Protein AF-A0A167KW33-F1 (afdb_monomer_lite)

InterPro domains:
  IPR021877 Protein of unknown function DUF3487 [PF11990] (8-110)

pLDDT: mean 71.96, std 19.55, range [33.19, 95.44]

Radius of gyration: 21.8 Å; chains: 1; bounding box: 52×34×60 Å

Secondary structure (DSSP, 8-state):
-----------TTSS-S-EEETTEEHHHHHHHHHHHHHHHHHHHHHHHTT---HHHHHHHHHHHHHHHHHHHHHHHHHHTTT--TTHHHHHHHHHTT--TTSTTS-PPPB-TT---BS----

Organism: NCBI:txid1365257

Foldseek 3Di:
DPPPPDPPPDPPPLPPQDQDPLSDGPVLLVVLQVQLQVQLVVQLVVVVVVDVDPVVSVVSSVVSSVVSSVVSSVVVCVVCVPHGRCLVVLVVCVVVPHDPPPVNDPDQDDPPPDPDRPDDDD

Structure (mmCIF, N/CA/C/O backbone):
data_AF-A0A167KW33-F1
#
_entry.id   AF-A0A167KW33-F1
#
loop_
_atom_site.group_PDB
_atom_site.id
_atom_site.type_symbol
_atom_site.label_atom_id
_atom_site.label_alt_id
_atom_site.label_comp_id
_atom_site.label_asym_id
_atom_site.label_entity_id
_atom_site.label_seq_id
_atom_site.pdbx_PDB_ins_code
_atom_site.Cartn_x
_atom_site.Cartn_y
_atom_site.Cartn_z
_atom_site.occupancy
_atom_site.B_iso_or_equiv
_atom_site.auth_seq_id
_atom_site.auth_comp_id
_atom_site.auth_asym_id
_atom_site.auth_atom_id
_atom_site.pdbx_PDB_model_num
ATOM 1 N N . MET A 1 1 ? -36.467 -16.835 25.362 1.00 38.97 1 MET A N 1
ATOM 2 C CA . MET A 1 1 ? -35.465 -15.804 25.034 1.00 38.97 1 MET A CA 1
ATOM 3 C C . MET A 1 1 ? -34.468 -15.801 26.170 1.00 38.97 1 MET A C 1
ATOM 5 O O . MET A 1 1 ? -34.806 -15.359 27.255 1.00 38.97 1 MET A O 1
ATOM 9 N N . SER A 1 2 ? -33.336 -16.479 25.983 1.00 33.19 2 SER A N 1
ATOM 10 C CA . SER A 1 2 ? -32.235 -16.471 26.943 1.00 33.19 2 SER A CA 1
ATOM 11 C C . SER A 1 2 ? -31.361 -15.271 26.612 1.00 33.19 2 SER A C 1
ATOM 13 O O . SER A 1 2 ? -30.617 -15.301 25.630 1.00 33.19 2 SER A O 1
ATOM 15 N N . ASP A 1 3 ? -31.513 -14.211 27.393 1.00 40.66 3 ASP A N 1
ATOM 16 C CA . ASP A 1 3 ? -30.676 -13.025 27.301 1.00 40.66 3 ASP A CA 1
ATOM 17 C C . ASP A 1 3 ? -29.276 -13.395 27.808 1.00 40.66 3 ASP A C 1
ATOM 19 O O . ASP A 1 3 ? -29.003 -13.417 29.009 1.00 40.66 3 ASP A O 1
ATOM 23 N N . ASN A 1 4 ? -28.398 -13.769 26.876 1.00 41.66 4 ASN A N 1
ATOM 24 C CA . ASN A 1 4 ? -26.971 -13.907 27.131 1.00 41.66 4 ASN A CA 1
ATOM 25 C C . ASN A 1 4 ? -26.402 -12.504 27.359 1.00 41.66 4 ASN A C 1
ATOM 27 O O . ASN A 1 4 ? -25.887 -11.869 26.443 1.00 41.66 4 ASN A O 1
ATOM 31 N N . TYR A 1 5 ? -26.509 -12.017 28.592 1.00 44.56 5 TYR A N 1
ATOM 32 C CA . TYR A 1 5 ? -25.683 -10.922 29.081 1.00 44.56 5 TYR A CA 1
ATOM 33 C C . TYR A 1 5 ? -24.289 -11.485 29.325 1.00 44.56 5 TYR A C 1
ATOM 35 O O . TYR A 1 5 ? -23.918 -11.827 30.447 1.00 44.56 5 TYR A O 1
ATOM 43 N N . THR A 1 6 ? -23.544 -11.675 28.243 1.00 40.94 6 THR A N 1
ATOM 44 C CA . THR A 1 6 ? -22.106 -11.832 28.360 1.00 40.94 6 THR A CA 1
ATOM 45 C C . THR A 1 6 ? -21.575 -10.466 28.753 1.00 40.94 6 THR A C 1
ATOM 47 O O . THR A 1 6 ? -21.787 -9.482 28.052 1.00 40.94 6 THR A O 1
ATOM 50 N N . ASP A 1 7 ? -20.971 -10.416 29.933 1.00 41.00 7 ASP A N 1
ATOM 51 C CA . ASP A 1 7 ? -20.014 -9.402 30.331 1.00 41.00 7 ASP A CA 1
ATOM 52 C C . ASP A 1 7 ? -19.133 -9.037 29.123 1.00 41.00 7 ASP A C 1
ATOM 54 O O . ASP A 1 7 ? -18.171 -9.742 28.823 1.00 41.00 7 ASP A O 1
ATOM 58 N N . ASP A 1 8 ? -19.439 -7.927 28.439 1.00 45.88 8 ASP A N 1
ATOM 59 C CA . ASP A 1 8 ? -18.582 -7.292 27.419 1.00 45.88 8 ASP A CA 1
ATOM 60 C C . ASP A 1 8 ? -17.351 -6.645 28.091 1.00 45.88 8 ASP A C 1
ATOM 62 O O . ASP A 1 8 ? -16.886 -5.550 27.761 1.00 45.88 8 ASP A O 1
ATOM 66 N N . PHE A 1 9 ? -16.821 -7.321 29.107 1.00 46.81 9 PHE A N 1
ATOM 67 C CA . PHE A 1 9 ? -15.586 -6.981 29.759 1.00 46.81 9 PHE A CA 1
ATOM 68 C C . PHE A 1 9 ? -14.448 -7.505 28.894 1.00 46.81 9 PHE A C 1
ATOM 70 O O . PHE A 1 9 ? -14.204 -8.703 28.778 1.00 46.81 9 PHE A O 1
ATOM 77 N N . VAL A 1 10 ? -13.723 -6.528 28.356 1.00 47.56 10 VAL A N 1
ATOM 78 C CA . VAL A 1 10 ? -12.532 -6.635 27.515 1.00 47.56 10 VAL A CA 1
ATOM 79 C C . VAL A 1 10 ? -12.871 -6.918 26.048 1.00 47.56 10 VAL A C 1
ATOM 81 O O . VAL A 1 10 ? -13.204 -8.046 25.689 1.00 47.56 10 VAL A O 1
ATOM 84 N N . PRO A 1 11 ? -12.701 -5.932 25.143 1.00 46.56 11 PRO A N 1
ATOM 85 C CA . PRO A 1 11 ? -12.649 -6.221 23.723 1.00 46.56 11 PRO A CA 1
ATOM 86 C C . PRO A 1 11 ? -11.345 -6.981 23.456 1.00 46.56 11 PRO A C 1
ATOM 88 O O . PRO A 1 11 ? -10.323 -6.407 23.079 1.00 46.56 11 PRO A O 1
ATOM 91 N N . THR A 1 12 ? -11.376 -8.300 23.632 1.00 46.12 12 THR A N 1
ATOM 92 C CA . THR A 1 12 ? -10.253 -9.213 23.364 1.00 46.12 12 THR A CA 1
ATOM 93 C C . THR A 1 12 ? -9.909 -9.284 21.865 1.00 46.12 12 THR A C 1
ATOM 95 O O . THR A 1 12 ? -9.000 -10.003 21.470 1.00 46.12 12 THR A O 1
ATOM 98 N N . PHE A 1 13 ? -10.577 -8.492 21.016 1.00 48.41 13 PHE A N 1
ATOM 99 C CA . PHE A 1 13 ? -10.391 -8.469 19.563 1.00 48.41 13 PHE A CA 1
ATOM 100 C C . PHE A 1 13 ? -9.770 -7.180 19.000 1.00 48.41 13 PHE A C 1
ATOM 102 O O . PHE A 1 13 ? -9.530 -7.112 17.798 1.00 48.41 13 PHE A O 1
ATOM 109 N N . LEU A 1 14 ? -9.437 -6.176 19.826 1.00 48.72 14 LEU A N 1
ATOM 110 C CA . LEU A 1 14 ? -8.649 -5.014 19.363 1.00 48.72 14 LEU A CA 1
ATOM 111 C C . LEU A 1 14 ? -7.125 -5.234 19.432 1.00 48.72 14 LEU A C 1
ATOM 113 O O . LEU A 1 14 ? -6.361 -4.375 18.997 1.00 48.72 14 LEU A O 1
ATOM 117 N N . ASN A 1 15 ? -6.665 -6.378 19.954 1.00 47.03 15 ASN A N 1
ATOM 118 C CA . ASN A 1 15 ? -5.238 -6.653 20.166 1.00 47.03 15 ASN A CA 1
ATOM 119 C C . ASN A 1 15 ? -4.696 -7.864 19.383 1.00 47.03 15 ASN A C 1
ATOM 121 O O . ASN A 1 15 ? -3.607 -8.342 19.688 1.00 47.03 15 ASN A O 1
ATOM 125 N N . THR A 1 16 ? -5.434 -8.386 18.399 1.00 54.03 16 THR A N 1
ATOM 126 C CA . THR A 1 16 ? -5.086 -9.661 17.744 1.00 54.03 16 THR A CA 1
ATOM 127 C C . THR A 1 16 ? -4.638 -9.549 16.297 1.00 54.03 16 THR A C 1
ATOM 129 O O . THR A 1 16 ? -4.416 -10.587 15.692 1.00 54.03 16 THR A O 1
ATOM 132 N N . GLU A 1 17 ? -4.488 -8.359 15.711 1.00 55.62 17 GLU A N 1
ATOM 133 C CA . GLU A 1 17 ? -3.782 -8.275 14.427 1.00 55.62 17 GLU A CA 1
ATOM 134 C C . GLU A 1 17 ? -2.273 -8.311 14.709 1.00 55.62 17 GLU A C 1
ATOM 136 O O . GLU A 1 17 ? -1.734 -7.309 15.194 1.00 55.62 17 GLU A O 1
ATOM 141 N N . PRO A 1 18 ? -1.582 -9.450 14.479 1.00 59.03 18 PRO A N 1
ATOM 142 C CA . PRO A 1 18 ? -0.143 -9.505 14.657 1.00 59.03 18 PRO A CA 1
ATOM 143 C C . PRO A 1 18 ? 0.514 -8.513 13.696 1.00 59.03 18 PRO A C 1
ATOM 145 O O . PRO A 1 18 ? 0.155 -8.414 12.521 1.00 59.03 18 PRO A O 1
ATOM 148 N N . GLU A 1 19 ? 1.488 -7.763 14.204 1.00 63.84 19 GLU A N 1
ATOM 149 C CA . GLU A 1 19 ? 2.363 -6.972 13.347 1.00 63.84 19 GLU A CA 1
ATOM 150 C C . GLU A 1 19 ? 3.246 -7.940 12.562 1.00 63.84 19 GLU A C 1
ATOM 152 O O . GLU A 1 19 ? 3.898 -8.804 13.149 1.00 63.84 19 GLU A O 1
ATOM 157 N N . VAL A 1 20 ? 3.241 -7.816 11.235 1.00 68.19 20 VAL A N 1
ATOM 158 C CA . VAL A 1 20 ? 3.948 -8.768 10.370 1.00 68.19 20 VAL A CA 1
ATOM 159 C C . VAL A 1 20 ? 5.269 -8.163 9.905 1.00 68.19 20 VAL A C 1
ATOM 161 O O . VAL A 1 20 ? 6.342 -8.664 10.228 1.00 68.19 20 VAL A O 1
ATOM 164 N N . ILE A 1 21 ? 5.208 -7.055 9.158 1.00 71.56 21 ILE A N 1
ATOM 165 C CA . ILE A 1 21 ? 6.371 -6.405 8.533 1.00 71.56 21 ILE A CA 1
ATOM 166 C C . ILE A 1 21 ? 6.219 -4.885 8.655 1.00 71.56 21 ILE A C 1
ATOM 168 O O . ILE A 1 21 ? 5.137 -4.350 8.434 1.00 71.56 21 ILE A O 1
ATOM 172 N N . LEU A 1 22 ? 7.304 -4.171 8.986 1.00 68.44 22 LEU A N 1
ATOM 173 C CA . LEU A 1 22 ? 7.345 -2.698 9.082 1.00 68.44 22 LEU A CA 1
ATOM 174 C C . LEU A 1 22 ? 6.326 -2.077 10.070 1.00 68.44 22 LEU A C 1
ATOM 176 O O . LEU A 1 22 ? 5.983 -0.903 9.919 1.00 68.44 22 LEU A O 1
ATOM 180 N N . ASN A 1 23 ? 5.890 -2.819 11.095 1.00 72.81 23 ASN A N 1
ATOM 181 C CA . ASN A 1 23 ? 4.806 -2.457 12.030 1.00 72.81 23 ASN A CA 1
ATOM 182 C C . ASN A 1 23 ? 3.442 -2.259 11.337 1.00 72.81 23 ASN A C 1
ATOM 184 O O . ASN A 1 23 ? 2.600 -1.486 11.800 1.00 72.81 23 ASN A O 1
ATOM 188 N N . LEU A 1 24 ? 3.242 -2.919 10.194 1.00 76.50 24 LEU A N 1
ATOM 189 C CA . LEU A 1 24 ? 1.964 -2.993 9.493 1.00 76.50 24 LEU A CA 1
ATOM 190 C C . LEU A 1 24 ? 1.249 -4.286 9.881 1.00 76.50 24 LEU A C 1
ATOM 192 O O . LEU A 1 24 ? 1.886 -5.330 10.073 1.00 76.50 24 LEU A O 1
ATOM 196 N N . THR A 1 25 ? -0.077 -4.214 9.966 1.00 80.44 25 THR A N 1
ATOM 197 C CA . THR A 1 25 ? -0.908 -5.418 10.077 1.00 80.44 25 THR A CA 1
ATOM 198 C C . THR A 1 25 ? -1.026 -6.093 8.711 1.00 80.44 25 THR A C 1
ATOM 200 O O . THR A 1 25 ? -0.726 -5.483 7.681 1.00 80.44 25 THR A O 1
ATOM 203 N N . GLU A 1 26 ? -1.438 -7.360 8.670 1.00 81.31 26 GLU A N 1
ATOM 204 C CA . GLU A 1 26 ? -1.497 -8.153 7.431 1.00 81.31 26 GLU A CA 1
ATOM 205 C C . GLU A 1 26 ? -2.279 -7.452 6.305 1.00 81.31 26 GLU A C 1
ATOM 207 O O . GLU A 1 26 ? -1.807 -7.347 5.171 1.00 81.31 26 GLU A O 1
ATOM 212 N N . THR A 1 27 ? -3.438 -6.877 6.628 1.00 80.94 27 THR A N 1
ATOM 213 C CA . THR A 1 27 ? -4.278 -6.151 5.664 1.00 80.94 27 THR A CA 1
ATOM 214 C C . THR A 1 27 ? -3.609 -4.891 5.126 1.00 80.94 27 THR A C 1
ATOM 216 O O 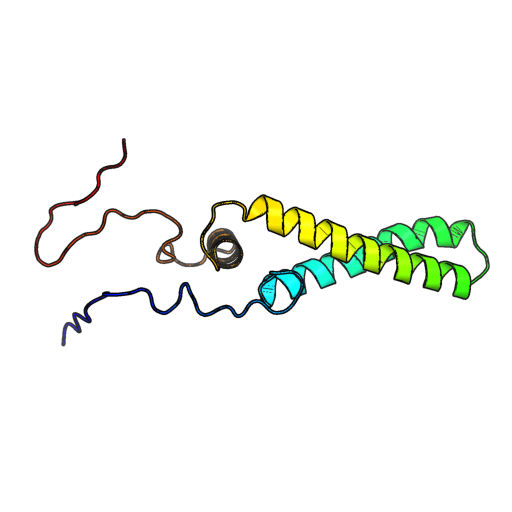. THR A 1 27 ? -3.767 -4.535 3.959 1.00 80.94 27 THR A O 1
ATOM 219 N N . GLU A 1 28 ? -2.854 -4.194 5.968 1.00 83.75 28 GLU A N 1
ATOM 220 C CA . GLU A 1 28 ? -2.174 -2.956 5.585 1.00 83.75 28 GLU A CA 1
ATOM 221 C C . GLU A 1 28 ? -0.936 -3.232 4.763 1.00 83.75 28 GLU A C 1
ATOM 223 O O . GLU A 1 28 ? -0.666 -2.509 3.808 1.00 83.75 28 GLU A O 1
ATOM 228 N N . LEU A 1 29 ? -0.219 -4.303 5.101 1.00 86.62 29 LEU A N 1
ATOM 229 C CA . LEU A 1 29 ? 0.856 -4.819 4.279 1.00 86.62 29 LEU A CA 1
ATOM 230 C C . LEU A 1 29 ? 0.323 -5.206 2.895 1.00 86.62 29 LEU A C 1
ATOM 232 O O . LEU A 1 29 ? 0.923 -4.824 1.896 1.00 86.62 29 LEU A O 1
ATOM 236 N N . GLY A 1 30 ? -0.830 -5.880 2.823 1.00 88.00 30 GLY A N 1
ATOM 237 C CA . GLY A 1 30 ? -1.489 -6.215 1.559 1.00 88.00 30 GLY A CA 1
ATOM 238 C C . GLY A 1 30 ? -1.827 -4.983 0.712 1.00 88.00 30 GLY A C 1
ATOM 239 O O . GLY A 1 30 ? -1.551 -4.956 -0.487 1.00 88.00 30 GLY A O 1
ATOM 240 N N . ILE A 1 31 ? -2.354 -3.924 1.331 1.00 88.44 31 ILE A N 1
ATOM 241 C CA . ILE A 1 31 ? -2.673 -2.670 0.628 1.00 88.44 31 ILE A CA 1
ATOM 242 C C . ILE A 1 31 ? -1.405 -1.907 0.237 1.00 88.44 31 ILE A C 1
ATOM 244 O O . ILE A 1 31 ? -1.344 -1.356 -0.861 1.00 88.44 31 ILE A O 1
ATOM 248 N N . ALA A 1 32 ? -0.381 -1.895 1.090 1.00 91.25 32 ALA A N 1
ATOM 249 C CA . ALA A 1 32 ? 0.909 -1.293 0.778 1.00 91.25 32 ALA A CA 1
ATOM 250 C C . ALA A 1 32 ? 1.595 -2.014 -0.393 1.00 91.25 32 ALA A C 1
ATOM 252 O O . ALA A 1 32 ? 2.107 -1.344 -1.285 1.00 91.25 32 ALA A O 1
ATOM 253 N N . LEU A 1 33 ? 1.543 -3.351 -0.427 1.00 92.75 33 LEU A N 1
ATOM 254 C CA . LEU A 1 33 ? 2.026 -4.181 -1.535 1.00 92.75 33 LEU A CA 1
ATOM 255 C C . LEU A 1 33 ? 1.245 -3.910 -2.824 1.00 92.75 33 LEU A C 1
ATOM 257 O O . LEU A 1 33 ? 1.843 -3.692 -3.874 1.00 92.75 33 LEU A O 1
ATOM 261 N N . GLY A 1 34 ? -0.087 -3.875 -2.761 1.00 92.75 34 GLY A N 1
ATOM 262 C CA . GLY A 1 34 ? -0.909 -3.539 -3.927 1.00 92.75 34 GLY A CA 1
ATOM 263 C C . GLY A 1 34 ? -0.601 -2.137 -4.463 1.00 92.75 34 GLY A C 1
ATOM 264 O O . GLY A 1 34 ? -0.410 -1.948 -5.666 1.00 92.75 34 GLY A O 1
ATOM 265 N N . GLY A 1 35 ? -0.476 -1.159 -3.563 1.00 92.81 35 GLY A N 1
ATOM 266 C CA . GLY A 1 35 ? -0.106 0.213 -3.897 1.00 92.81 35 GLY A CA 1
ATOM 267 C C . GLY A 1 35 ? 1.295 0.323 -4.495 1.00 92.81 35 GLY A C 1
ATOM 268 O O . GLY A 1 35 ? 1.486 1.059 -5.462 1.00 92.81 35 GLY A O 1
ATOM 269 N N . SER A 1 36 ? 2.272 -0.422 -3.976 1.00 93.88 36 SER A N 1
ATOM 270 C CA . SER A 1 36 ? 3.646 -0.392 -4.477 1.00 93.88 36 SER A CA 1
ATOM 271 C C . SER A 1 36 ? 3.798 -1.064 -5.840 1.00 93.88 36 SER A C 1
ATOM 273 O O . SER A 1 36 ? 4.575 -0.571 -6.657 1.00 93.88 36 SER A O 1
ATOM 275 N N . VAL A 1 37 ? 3.040 -2.134 -6.126 1.00 94.88 37 VAL A N 1
ATOM 276 C CA . VAL A 1 37 ? 2.963 -2.721 -7.478 1.00 94.88 37 VAL A CA 1
ATOM 277 C C . VAL A 1 37 ? 2.434 -1.682 -8.461 1.00 94.88 37 VAL A C 1
ATOM 279 O O . VAL A 1 37 ? 3.075 -1.419 -9.478 1.00 94.88 37 VAL A O 1
ATOM 282 N N . LEU A 1 38 ? 1.301 -1.048 -8.144 1.00 95.31 38 LEU A N 1
ATOM 283 C CA . LEU A 1 38 ? 0.713 -0.015 -9.001 1.00 95.31 38 LEU A CA 1
ATOM 284 C C . LEU A 1 38 ? 1.669 1.163 -9.205 1.00 95.31 38 LEU A C 1
ATOM 286 O O . LEU A 1 38 ? 1.846 1.623 -10.329 1.00 95.31 38 LEU A O 1
ATOM 290 N N . PHE A 1 39 ? 2.323 1.616 -8.138 1.00 95.06 39 PHE A N 1
ATOM 291 C CA . PHE A 1 39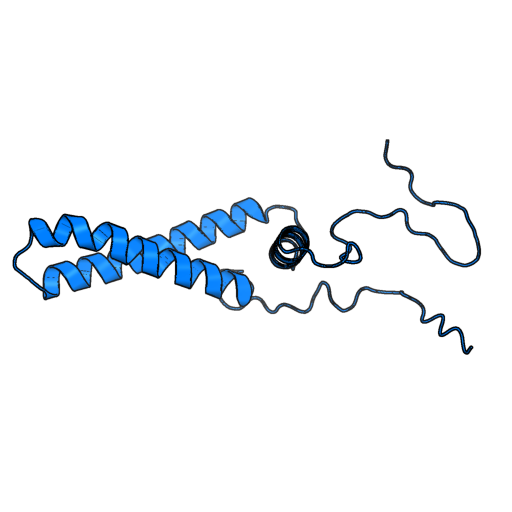 ? 3.321 2.679 -8.196 1.00 95.06 39 PHE A CA 1
ATOM 292 C C . PHE A 1 39 ? 4.499 2.311 -9.106 1.00 95.06 39 PHE A C 1
ATOM 294 O O . PHE A 1 39 ? 4.895 3.113 -9.952 1.00 95.06 39 PHE A O 1
ATOM 301 N N . GLY A 1 40 ? 5.010 1.083 -8.991 1.00 93.50 40 GLY A N 1
ATOM 302 C CA . GLY A 1 40 ? 6.081 0.594 -9.853 1.00 93.50 40 GLY A CA 1
ATOM 303 C C . GLY A 1 40 ? 5.668 0.525 -11.322 1.00 93.50 40 GLY A C 1
ATOM 304 O O . GLY A 1 40 ? 6.412 0.976 -12.193 1.00 93.50 40 GLY A O 1
ATOM 305 N N . VAL A 1 41 ? 4.459 0.033 -11.613 1.00 93.88 41 VAL A N 1
ATOM 306 C CA . VAL A 1 41 ? 3.921 -0.004 -12.984 1.00 93.88 41 VAL A CA 1
ATOM 307 C C . VAL A 1 41 ? 3.793 1.411 -13.549 1.00 93.88 41 VAL A C 1
ATOM 309 O O . VAL A 1 41 ? 4.314 1.682 -14.632 1.00 93.88 41 VAL A O 1
ATOM 312 N N . LEU A 1 42 ? 3.175 2.327 -12.800 1.00 95.44 42 LEU A N 1
ATOM 313 C CA . LEU A 1 42 ? 2.964 3.716 -13.217 1.00 95.44 42 LEU A CA 1
ATOM 314 C C . LEU A 1 42 ? 4.272 4.455 -13.505 1.00 95.44 42 LEU A C 1
ATOM 316 O O . LEU A 1 42 ? 4.314 5.259 -14.431 1.00 95.44 42 LEU A O 1
ATOM 320 N N . ILE A 1 43 ? 5.334 4.171 -12.750 1.00 94.00 43 ILE A N 1
ATOM 321 C CA . ILE A 1 43 ? 6.665 4.726 -13.019 1.00 94.00 43 ILE A CA 1
ATOM 322 C C . ILE A 1 43 ? 7.323 4.027 -14.208 1.00 94.00 43 ILE A C 1
ATOM 324 O O . ILE A 1 43 ? 7.959 4.683 -15.021 1.00 94.00 43 ILE A O 1
ATOM 328 N N . SER A 1 44 ? 7.176 2.713 -14.360 1.00 91.25 44 SER A N 1
ATOM 329 C CA . SER A 1 44 ? 7.849 1.974 -15.437 1.00 91.25 44 SER A CA 1
ATOM 330 C C . SER A 1 44 ? 7.305 2.284 -16.841 1.00 91.25 44 SER A C 1
ATOM 332 O O . SER A 1 44 ? 8.078 2.302 -17.799 1.00 91.25 44 SER A O 1
ATOM 334 N N . ILE A 1 45 ? 6.008 2.593 -16.974 1.00 91.69 45 ILE A N 1
ATOM 335 C CA . ILE A 1 45 ? 5.366 2.914 -18.261 1.00 91.69 45 ILE A CA 1
ATOM 336 C C . ILE A 1 45 ? 6.035 4.101 -18.977 1.00 91.69 45 ILE A C 1
ATOM 338 O O . ILE A 1 45 ? 6.466 3.914 -20.114 1.00 91.69 45 ILE A O 1
ATOM 342 N N . PRO A 1 46 ? 6.182 5.299 -18.378 1.00 92.44 46 PRO A N 1
ATOM 343 C CA . PRO A 1 46 ? 6.834 6.418 -19.051 1.00 92.44 46 PRO A CA 1
ATOM 344 C C . PRO A 1 46 ? 8.281 6.085 -19.434 1.00 92.44 46 PRO A C 1
ATOM 346 O O . PRO A 1 46 ? 8.708 6.416 -20.535 1.00 92.44 46 PRO A O 1
ATOM 349 N N . PHE A 1 47 ? 9.017 5.360 -18.585 1.00 90.56 47 PHE A N 1
ATOM 350 C CA . PHE A 1 47 ? 10.395 4.954 -18.880 1.00 90.56 47 PHE A CA 1
ATOM 351 C C . PHE A 1 47 ? 10.503 3.945 -20.029 1.00 90.56 47 PHE A C 1
ATOM 353 O O . PHE A 1 47 ? 11.520 3.933 -20.724 1.00 90.56 47 PHE A O 1
ATOM 360 N N . SER A 1 48 ? 9.458 3.153 -20.285 1.00 89.69 48 SER A N 1
ATOM 361 C CA . SER A 1 48 ? 9.433 2.216 -21.414 1.00 89.69 48 SER A CA 1
ATOM 362 C C . SER A 1 48 ? 9.480 2.902 -22.784 1.00 89.69 48 SER A C 1
ATOM 364 O O . SER A 1 48 ? 9.971 2.310 -23.739 1.00 89.69 48 SER A O 1
ATOM 366 N N . PHE A 1 49 ? 9.053 4.166 -22.879 1.00 90.69 49 PHE A N 1
ATOM 367 C CA . PHE A 1 49 ? 9.146 4.941 -24.121 1.00 90.69 49 PHE A CA 1
ATOM 368 C C . PHE A 1 49 ? 10.564 5.451 -24.408 1.00 90.69 49 PHE A C 1
ATOM 370 O O . PHE A 1 49 ? 10.886 5.741 -25.557 1.00 90.69 49 PHE A O 1
ATOM 377 N N . PHE A 1 50 ? 11.413 5.566 -23.382 1.00 89.44 50 PHE A N 1
ATOM 378 C CA . PHE A 1 50 ? 12.772 6.108 -23.506 1.00 89.44 50 PHE A CA 1
ATOM 379 C C . PHE A 1 50 ? 13.851 5.024 -23.514 1.00 89.44 50 PHE A C 1
ATOM 381 O O . PHE A 1 50 ? 14.938 5.241 -24.048 1.00 89.44 50 PHE A O 1
ATOM 388 N N . LEU A 1 51 ? 13.577 3.867 -22.908 1.00 88.81 51 LEU A N 1
ATOM 389 C CA . LEU A 1 51 ? 14.547 2.790 -22.746 1.00 88.81 51 LEU A CA 1
ATOM 390 C C . LEU A 1 51 ? 14.190 1.598 -23.643 1.00 88.81 51 LEU A C 1
ATOM 392 O O . LEU A 1 51 ? 13.171 0.955 -23.416 1.00 88.81 51 LEU A O 1
ATOM 396 N N . PRO A 1 52 ? 15.057 1.211 -24.594 1.00 83.06 52 PRO A N 1
ATOM 397 C CA . PRO A 1 52 ? 14.810 0.060 -25.465 1.00 83.06 52 PRO A CA 1
ATOM 398 C C . PRO A 1 52 ? 15.096 -1.294 -24.785 1.00 83.06 52 PRO A C 1
ATOM 400 O O . PRO A 1 52 ? 14.986 -2.340 -25.418 1.00 83.06 52 PRO A O 1
ATOM 403 N N . SER A 1 53 ? 15.503 -1.299 -23.509 1.00 91.75 53 SER A N 1
ATOM 404 C CA . SER A 1 53 ? 15.918 -2.506 -22.788 1.00 91.75 53 SER A CA 1
ATOM 405 C C . SER A 1 53 ? 14.889 -2.930 -21.749 1.00 91.75 53 SER A C 1
ATOM 407 O O . SER A 1 53 ? 14.654 -2.231 -20.761 1.00 91.75 53 SER A O 1
ATOM 409 N N . PHE A 1 54 ? 14.358 -4.142 -21.920 1.00 89.19 54 PHE A N 1
ATOM 410 C CA . PHE A 1 54 ? 13.467 -4.775 -20.949 1.00 89.19 54 PHE A CA 1
ATOM 411 C C . PHE A 1 54 ? 14.114 -4.902 -19.562 1.00 89.19 54 PHE A C 1
ATOM 413 O O . PHE A 1 54 ? 13.462 -4.632 -18.557 1.00 89.19 54 PHE A O 1
ATOM 420 N N . MET A 1 55 ? 15.408 -5.239 -19.488 1.00 93.19 55 MET A N 1
ATOM 421 C CA . MET A 1 55 ? 16.097 -5.368 -18.197 1.00 93.19 55 MET A CA 1
ATOM 422 C C . MET A 1 55 ? 16.230 -4.037 -17.462 1.00 93.19 55 MET A C 1
ATOM 424 O O . MET A 1 55 ? 16.120 -4.002 -16.238 1.00 93.19 55 MET A O 1
ATOM 428 N N . ALA A 1 56 ? 16.411 -2.936 -18.194 1.00 91.69 56 ALA A N 1
ATOM 429 C CA . ALA A 1 56 ? 16.435 -1.610 -17.588 1.00 91.69 56 ALA A CA 1
ATOM 430 C C . ALA A 1 56 ? 15.060 -1.242 -17.006 1.00 91.69 56 ALA A C 1
ATOM 432 O O . ALA A 1 56 ? 14.975 -0.766 -15.876 1.00 91.69 56 ALA A O 1
ATOM 433 N N . ILE A 1 57 ? 13.979 -1.532 -17.737 1.00 93.31 57 ILE A N 1
ATOM 434 C CA . ILE A 1 57 ? 12.602 -1.288 -17.280 1.00 93.31 57 ILE A CA 1
ATOM 435 C C . ILE A 1 57 ? 12.272 -2.156 -16.056 1.00 93.31 57 ILE A C 1
ATOM 437 O O . ILE A 1 57 ? 11.701 -1.654 -15.089 1.00 93.31 57 ILE A O 1
ATOM 441 N N . LEU A 1 58 ? 12.679 -3.430 -16.057 1.00 93.50 58 LEU A N 1
ATOM 442 C CA . LEU A 1 58 ? 12.478 -4.347 -14.931 1.00 93.50 58 LEU A CA 1
ATOM 443 C C . LEU A 1 58 ? 13.194 -3.857 -13.662 1.00 93.50 58 LEU A C 1
ATOM 445 O O . LEU A 1 58 ? 12.614 -3.889 -12.578 1.00 93.50 58 LEU A O 1
ATOM 449 N N . LEU A 1 59 ? 14.431 -3.367 -13.787 1.00 94.81 59 LEU A N 1
ATOM 450 C CA . LEU A 1 59 ? 15.173 -2.788 -12.663 1.00 94.81 59 LEU A CA 1
ATOM 451 C C . LEU A 1 59 ? 14.498 -1.526 -12.119 1.00 94.81 59 LEU A C 1
ATOM 453 O O . LEU A 1 59 ? 14.389 -1.371 -10.903 1.00 94.81 59 LEU A O 1
ATOM 457 N N . ILE A 1 60 ? 14.003 -0.651 -12.999 1.00 94.12 60 ILE A N 1
ATOM 458 C CA . ILE A 1 60 ? 13.253 0.548 -12.601 1.00 94.12 60 ILE A CA 1
ATOM 459 C C . ILE A 1 60 ? 11.972 0.155 -11.869 1.00 94.12 60 ILE A C 1
ATOM 461 O O . ILE A 1 60 ? 11.665 0.736 -10.827 1.00 94.12 60 ILE A O 1
ATOM 465 N N . TYR A 1 61 ? 11.251 -0.851 -12.364 1.00 94.75 61 TYR A N 1
ATOM 466 C CA . TYR A 1 61 ? 10.073 -1.395 -11.695 1.00 94.75 61 TYR A CA 1
ATOM 467 C C . TYR A 1 61 ? 10.416 -1.937 -10.299 1.00 94.75 61 TYR A C 1
ATOM 469 O O . TYR A 1 61 ? 9.776 -1.551 -9.327 1.00 94.75 61 TYR A O 1
ATOM 477 N N . LEU A 1 62 ? 11.457 -2.767 -10.162 1.00 95.25 62 LEU A N 1
ATOM 478 C CA . LEU A 1 62 ? 11.869 -3.308 -8.859 1.00 95.25 62 LEU A CA 1
ATOM 479 C C . LEU A 1 62 ? 12.285 -2.201 -7.876 1.00 95.25 62 LEU A C 1
ATOM 481 O O . LEU A 1 62 ? 11.885 -2.223 -6.710 1.00 95.25 62 LEU A O 1
ATOM 485 N N . ALA A 1 63 ? 13.062 -1.222 -8.345 1.00 95.06 63 ALA A N 1
ATOM 486 C CA . ALA A 1 63 ? 13.514 -0.102 -7.526 1.00 95.06 63 ALA A CA 1
ATOM 487 C C . ALA A 1 63 ? 12.337 0.773 -7.064 1.00 95.06 63 ALA A C 1
ATOM 489 O O . ALA A 1 63 ? 12.227 1.105 -5.882 1.00 95.06 63 ALA A O 1
ATOM 490 N N . SER A 1 64 ? 11.426 1.106 -7.979 1.00 94.88 64 SER A N 1
ATOM 491 C CA . SER A 1 64 ? 10.230 1.895 -7.670 1.00 94.88 64 SER A CA 1
ATOM 492 C C . SER A 1 64 ? 9.235 1.130 -6.800 1.00 94.88 64 SER A C 1
ATOM 494 O O . SER A 1 64 ? 8.652 1.729 -5.903 1.00 94.88 64 SER A O 1
ATOM 496 N N . PHE A 1 65 ? 9.095 -0.185 -6.974 1.00 94.12 65 PHE A N 1
ATOM 497 C CA . PHE A 1 65 ? 8.301 -1.044 -6.096 1.00 94.12 65 PHE A CA 1
ATOM 498 C C . PHE A 1 65 ? 8.820 -1.010 -4.651 1.00 94.12 65 PHE A C 1
ATOM 500 O O . PHE A 1 65 ? 8.047 -0.764 -3.723 1.00 94.12 65 PHE A O 1
ATOM 507 N N . GLY A 1 66 ? 10.129 -1.1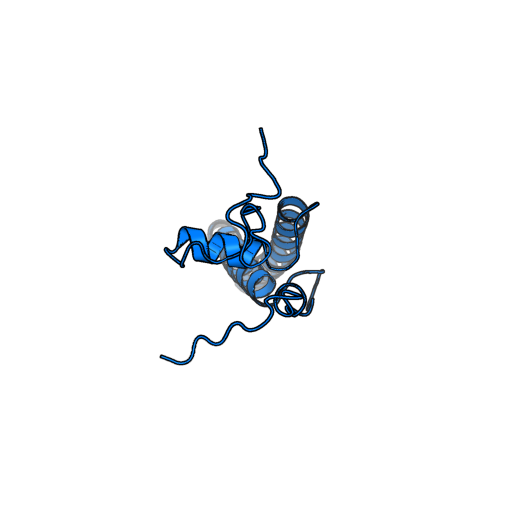98 -4.450 1.00 92.50 66 GLY A N 1
ATOM 508 C CA . GLY A 1 66 ? 10.739 -1.132 -3.118 1.00 92.50 66 GLY A CA 1
ATOM 509 C C . GLY A 1 66 ? 10.573 0.245 -2.467 1.00 92.50 66 GLY A C 1
ATOM 510 O O . GLY A 1 66 ? 10.205 0.350 -1.295 1.00 92.50 66 GLY A O 1
ATOM 511 N N . LEU A 1 67 ? 10.763 1.309 -3.251 1.00 94.19 67 LEU A N 1
ATOM 512 C CA . LEU A 1 67 ? 10.552 2.684 -2.800 1.00 94.19 67 LEU A CA 1
ATOM 513 C C . LEU A 1 67 ? 9.075 2.949 -2.464 1.00 94.19 67 LEU A C 1
ATOM 515 O O . LEU A 1 67 ? 8.773 3.561 -1.440 1.00 94.19 67 LEU A O 1
ATOM 519 N N . GLY A 1 68 ? 8.153 2.427 -3.273 1.00 92.69 68 GLY A N 1
ATOM 520 C CA . GLY A 1 68 ? 6.715 2.481 -3.039 1.00 92.69 68 GLY A CA 1
ATOM 521 C C . GLY A 1 68 ? 6.331 1.821 -1.719 1.00 92.69 68 GLY A C 1
ATOM 522 O O . GLY A 1 68 ? 5.652 2.445 -0.908 1.00 92.69 68 GLY A O 1
ATOM 523 N N . LEU A 1 69 ? 6.824 0.607 -1.449 1.00 92.75 69 LEU A N 1
ATOM 524 C CA . LEU A 1 69 ? 6.583 -0.087 -0.178 1.00 92.75 69 LEU A CA 1
ATOM 525 C C . LEU A 1 69 ? 7.025 0.744 1.026 1.00 92.75 69 LEU A C 1
ATOM 527 O O . LEU A 1 69 ? 6.280 0.887 1.999 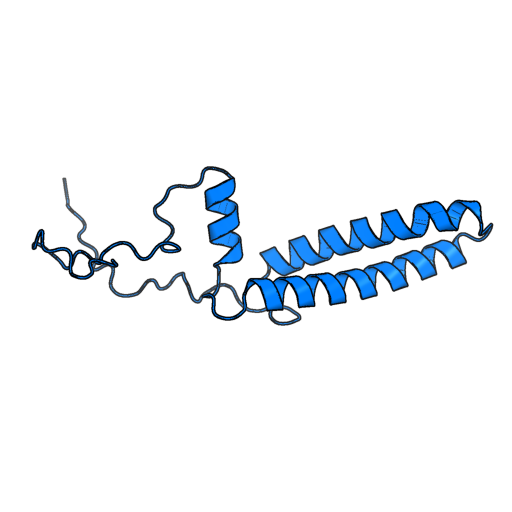1.00 92.75 69 LEU A O 1
ATOM 531 N N . TYR A 1 70 ? 8.218 1.329 0.945 1.00 91.31 70 TYR A N 1
ATOM 532 C CA . TYR A 1 70 ? 8.730 2.194 1.997 1.00 91.31 70 TYR A CA 1
ATOM 533 C C . TYR A 1 70 ? 7.839 3.429 2.202 1.00 91.31 70 TYR A C 1
ATOM 535 O O . TYR A 1 70 ? 7.425 3.703 3.332 1.00 91.31 70 TYR A O 1
ATOM 543 N N . LEU A 1 71 ? 7.465 4.131 1.128 1.00 92.75 71 LEU A N 1
ATOM 544 C CA . LEU A 1 71 ? 6.585 5.302 1.201 1.00 92.75 71 LEU A CA 1
ATOM 545 C C . LEU A 1 71 ? 5.201 4.964 1.765 1.00 92.75 71 LEU A C 1
ATOM 547 O O . LEU A 1 71 ? 4.729 5.659 2.667 1.00 92.75 71 LEU A O 1
ATOM 551 N N . PHE A 1 72 ? 4.567 3.890 1.292 1.00 90.81 72 PHE A N 1
ATOM 552 C CA . PHE A 1 72 ? 3.274 3.455 1.817 1.00 90.81 72 PHE A CA 1
ATOM 553 C C . PHE A 1 72 ? 3.382 3.093 3.299 1.00 90.81 72 PHE A C 1
ATOM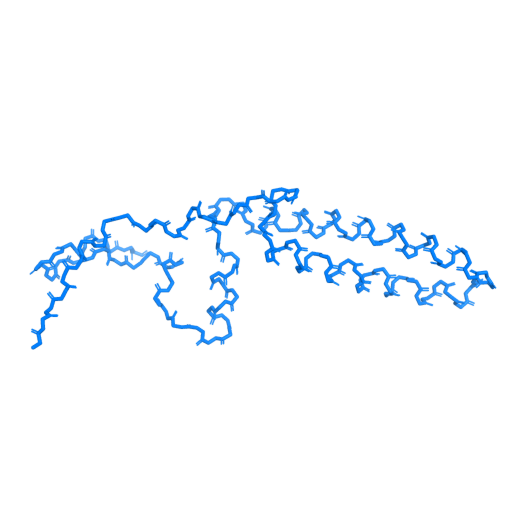 555 O O . PHE A 1 72 ? 2.546 3.533 4.087 1.00 90.81 72 PHE A O 1
ATOM 562 N N . SER A 1 73 ? 4.449 2.407 3.722 1.00 87.44 73 SER A N 1
ATOM 563 C CA . SER A 1 73 ? 4.671 2.105 5.142 1.00 87.44 73 SER A CA 1
ATOM 564 C C . SER A 1 73 ? 4.800 3.369 6.007 1.00 87.44 73 SER A C 1
ATOM 566 O O . SER A 1 73 ? 4.237 3.427 7.101 1.00 87.44 73 SER A O 1
ATOM 568 N N . LEU A 1 74 ? 5.466 4.420 5.512 1.00 88.75 74 LEU A N 1
ATOM 569 C CA . LEU A 1 74 ? 5.550 5.713 6.198 1.00 88.75 74 LEU A CA 1
ATOM 570 C C . LEU A 1 74 ? 4.192 6.416 6.277 1.00 88.75 74 LEU A C 1
ATOM 572 O O . LEU A 1 74 ? 3.848 6.964 7.327 1.00 88.75 74 LEU A O 1
ATOM 576 N N . ILE A 1 75 ? 3.415 6.393 5.191 1.00 88.88 75 ILE A N 1
ATOM 577 C CA . ILE A 1 75 ? 2.067 6.975 5.152 1.00 88.88 75 ILE A CA 1
ATOM 578 C C . ILE A 1 75 ? 1.169 6.278 6.175 1.00 88.88 75 ILE A C 1
ATOM 580 O O . ILE A 1 75 ? 0.514 6.955 6.967 1.00 88.88 75 ILE A O 1
ATOM 584 N N . PHE A 1 76 ? 1.187 4.946 6.221 1.00 86.31 76 PHE A N 1
ATOM 585 C CA . PHE A 1 76 ? 0.423 4.172 7.197 1.00 86.31 76 PHE A CA 1
ATOM 586 C C . PHE A 1 76 ? 0.850 4.469 8.635 1.00 86.31 76 PHE A C 1
ATOM 588 O O . PHE A 1 76 ? -0.009 4.718 9.482 1.00 86.31 76 PHE A O 1
ATOM 595 N N . LYS A 1 77 ? 2.159 4.540 8.909 1.00 83.50 77 LYS A N 1
ATOM 596 C CA . LYS A 1 77 ? 2.679 4.924 10.233 1.00 83.50 77 LYS A CA 1
ATOM 597 C C . LYS A 1 77 ? 2.198 6.307 10.663 1.00 83.50 77 LYS A C 1
ATOM 599 O O . LYS A 1 77 ? 1.792 6.477 11.809 1.00 83.50 77 LYS A O 1
ATOM 604 N N . ARG A 1 78 ? 2.191 7.285 9.750 1.00 85.25 78 ARG A N 1
ATOM 605 C CA . ARG A 1 78 ? 1.657 8.628 10.030 1.00 85.25 78 ARG A CA 1
ATOM 606 C C . ARG A 1 78 ? 0.146 8.615 10.240 1.00 85.25 78 ARG A C 1
ATOM 608 O O . ARG A 1 78 ? -0.335 9.233 11.181 1.00 85.25 78 ARG A O 1
ATOM 615 N N . TYR A 1 79 ? -0.600 7.894 9.407 1.00 81.94 79 TYR A N 1
ATOM 616 C CA . TYR A 1 79 ? -2.061 7.822 9.497 1.00 81.94 79 TYR A CA 1
ATOM 617 C C . TYR A 1 79 ? -2.555 7.167 10.798 1.00 81.94 79 TYR A C 1
ATOM 619 O O . TYR A 1 79 ? -3.647 7.484 11.288 1.00 81.94 79 TYR A O 1
ATOM 627 N N . LYS A 1 80 ? -1.742 6.260 11.348 1.00 73.31 80 LYS A N 1
ATOM 628 C CA . LYS A 1 80 ? -1.985 5.518 12.587 1.00 73.31 80 LYS A CA 1
ATOM 629 C C . LYS A 1 80 ? -1.395 6.148 13.840 1.00 73.31 80 LYS A C 1
ATOM 631 O O . LYS A 1 80 ? -1.596 5.606 14.924 1.00 73.31 80 LYS A O 1
ATOM 636 N N . PHE A 1 81 ? -0.650 7.241 13.718 1.00 77.00 81 PHE A N 1
ATOM 637 C CA . PHE A 1 81 ? -0.008 7.849 14.874 1.00 77.00 81 PHE A CA 1
ATOM 638 C C . PHE A 1 81 ? -1.066 8.221 15.927 1.00 77.00 81 PHE A C 1
ATOM 640 O O . PHE A 1 81 ? -2.007 8.954 15.629 1.00 77.00 81 PHE A O 1
ATOM 647 N N . GLY A 1 82 ? -0.938 7.662 17.135 1.00 68.12 82 GLY A N 1
ATOM 648 C CA . GLY A 1 82 ? -1.876 7.877 18.243 1.00 68.12 82 GLY A CA 1
ATOM 649 C C . GLY A 1 82 ? -3.209 7.121 18.157 1.00 68.12 82 GLY A C 1
ATOM 650 O O . GLY A 1 82 ? -4.102 7.414 18.946 1.00 68.12 82 GLY A O 1
ATOM 651 N N . LYS A 1 83 ? -3.375 6.168 17.228 1.00 71.75 83 LYS A N 1
ATOM 652 C CA . LYS A 1 83 ? -4.629 5.414 17.045 1.00 71.75 83 LYS A CA 1
ATOM 653 C C . LYS A 1 83 ? -4.499 3.952 17.488 1.00 71.75 83 LYS A C 1
ATOM 655 O O . LYS A 1 83 ? -3.409 3.386 17.377 1.00 71.75 83 LYS A O 1
ATOM 660 N N . PRO A 1 84 ? -5.593 3.318 17.951 1.00 67.25 84 PRO A N 1
ATOM 661 C CA . PRO A 1 84 ? -5.571 1.917 18.360 1.00 67.25 84 PRO A CA 1
ATOM 662 C C . PRO A 1 84 ? -5.263 0.973 17.186 1.00 67.25 84 PRO A C 1
ATOM 664 O O . PRO A 1 84 ? -5.481 1.293 16.011 1.00 67.25 84 PRO A O 1
ATOM 667 N N . ARG A 1 85 ? -4.763 -0.224 17.511 1.00 65.38 85 ARG A N 1
ATOM 668 C CA . ARG A 1 85 ? -4.549 -1.304 16.536 1.00 65.38 85 ARG A CA 1
ATOM 669 C C . ARG A 1 85 ? -5.885 -1.684 15.874 1.00 65.38 85 ARG A C 1
ATOM 671 O O . ARG A 1 85 ? -6.937 -1.588 16.494 1.00 65.38 85 ARG A O 1
ATOM 678 N N . GLY A 1 86 ? -5.858 -2.013 14.579 1.00 67.12 86 GLY A N 1
ATOM 679 C CA . GLY A 1 86 ? -7.069 -2.284 13.787 1.00 67.12 86 GLY A CA 1
ATOM 680 C C . GLY A 1 86 ? -7.885 -1.047 13.363 1.00 67.12 86 GLY A C 1
ATOM 681 O O . GLY A 1 86 ? -8.855 -1.193 12.617 1.00 67.12 86 GLY A O 1
ATOM 682 N N . PHE A 1 87 ? -7.488 0.181 13.748 1.00 71.88 87 PHE A N 1
ATOM 683 C CA . PHE A 1 87 ? -8.193 1.422 13.367 1.00 71.88 87 PHE A CA 1
ATOM 684 C C . PHE A 1 87 ? -8.429 1.537 11.856 1.00 71.88 87 PHE A C 1
ATOM 686 O O . PHE A 1 87 ? -9.496 1.963 11.410 1.00 71.88 87 PHE A O 1
ATOM 693 N N . PHE A 1 88 ? -7.430 1.168 11.054 1.00 74.81 88 PHE A N 1
ATOM 694 C CA . PHE A 1 88 ? -7.504 1.290 9.604 1.00 74.81 88 PHE A CA 1
ATOM 695 C C . PHE A 1 88 ? -8.532 0.324 9.002 1.00 74.81 88 PHE A C 1
ATOM 697 O O . PHE A 1 88 ? -9.388 0.756 8.231 1.00 74.81 88 PHE A O 1
ATOM 704 N N . VAL A 1 89 ? -8.512 -0.946 9.415 1.00 73.69 89 VAL A N 1
ATOM 705 C CA . VAL A 1 89 ? -9.488 -1.964 8.992 1.00 73.69 89 VAL A CA 1
ATOM 706 C C . VAL A 1 89 ? -10.899 -1.563 9.404 1.00 73.69 89 VAL A C 1
ATOM 708 O O . VAL A 1 89 ? -11.823 -1.627 8.594 1.00 73.69 89 VAL A O 1
ATOM 711 N N . ALA A 1 90 ? -11.070 -1.088 10.635 1.00 70.25 90 ALA A N 1
ATOM 712 C CA . ALA A 1 90 ? -12.367 -0.658 11.132 1.00 70.25 90 ALA A CA 1
ATOM 713 C C . ALA A 1 90 ? -12.894 0.588 10.388 1.00 70.25 90 ALA A C 1
ATOM 715 O O . ALA A 1 90 ? -14.071 0.652 10.032 1.00 70.25 90 ALA A O 1
ATOM 716 N N . THR A 1 91 ? -12.010 1.532 10.042 1.00 75.94 91 THR A N 1
ATOM 717 C CA . THR A 1 91 ? -12.345 2.682 9.182 1.00 75.94 91 THR A CA 1
ATOM 718 C C . THR A 1 91 ? -12.749 2.237 7.775 1.00 75.94 91 THR A C 1
ATOM 720 O O . THR A 1 91 ? -13.724 2.749 7.222 1.00 75.94 91 THR A O 1
ATOM 723 N N . LEU A 1 92 ? -12.030 1.272 7.193 1.00 77.25 92 LEU A N 1
ATOM 724 C CA . LEU A 1 92 ? -12.356 0.710 5.882 1.00 77.25 92 LEU A CA 1
ATOM 725 C C . LEU A 1 92 ? -13.735 0.053 5.902 1.00 77.25 92 LEU A C 1
ATOM 727 O O . LEU A 1 92 ? -14.579 0.383 5.073 1.00 77.25 92 LEU A O 1
ATOM 731 N N . LYS A 1 93 ? -13.992 -0.816 6.883 1.00 74.12 93 LYS A N 1
ATOM 732 C CA . LYS A 1 93 ? -15.288 -1.483 7.047 1.00 74.12 93 LYS A CA 1
ATOM 733 C C . LYS A 1 93 ? -16.425 -0.477 7.190 1.00 74.12 93 LYS A C 1
ATOM 735 O O . LYS A 1 93 ? -17.421 -0.620 6.490 1.00 74.12 93 LYS A O 1
ATOM 740 N N . LYS A 1 94 ? -16.250 0.578 7.994 1.00 74.25 94 LYS A N 1
ATOM 741 C CA . LYS A 1 94 ? -17.231 1.670 8.103 1.00 74.25 94 LYS A CA 1
ATOM 742 C C . LYS A 1 94 ? -17.506 2.324 6.746 1.00 74.25 94 LYS A C 1
ATOM 744 O O . LYS A 1 94 ? -18.655 2.556 6.385 1.00 74.25 94 LYS A O 1
ATOM 749 N N . LYS A 1 95 ? -16.459 2.594 5.960 1.00 78.94 95 LYS A N 1
ATOM 750 C CA . LYS A 1 95 ? -16.596 3.226 4.639 1.00 78.94 95 LYS A CA 1
ATOM 751 C C . LYS A 1 95 ? -17.304 2.329 3.615 1.00 78.94 95 LYS A C 1
ATOM 753 O O . LYS A 1 95 ? -17.984 2.846 2.736 1.00 78.94 95 LYS A O 1
ATOM 758 N N . PHE A 1 96 ? -17.163 1.010 3.739 1.00 78.31 96 PHE A N 1
ATOM 759 C CA . PHE A 1 96 ? -17.813 0.013 2.881 1.00 78.31 96 PHE A CA 1
ATOM 760 C C . PHE A 1 96 ? -19.154 -0.506 3.439 1.00 78.31 96 PHE A C 1
ATOM 762 O O . PHE A 1 96 ? -19.637 -1.544 2.997 1.00 78.31 96 PHE A O 1
ATOM 769 N N . GLY A 1 97 ? -19.778 0.218 4.378 1.00 66.19 97 GLY A N 1
ATOM 770 C CA . GLY A 1 97 ? -21.134 -0.080 4.858 1.00 66.19 97 GLY A CA 1
ATOM 771 C C . GLY A 1 97 ? -21.218 -1.147 5.955 1.00 66.19 97 GLY A C 1
ATOM 772 O O . GLY A 1 97 ? -22.282 -1.719 6.172 1.00 66.19 97 GLY A O 1
ATOM 773 N N . GLY A 1 98 ? -20.114 -1.437 6.644 1.00 63.16 98 GLY A N 1
ATOM 774 C CA . GLY A 1 98 ? -20.121 -2.275 7.842 1.00 63.16 98 GLY A CA 1
ATOM 775 C C . GLY A 1 98 ? -20.867 -1.611 9.007 1.00 63.16 98 GLY A C 1
ATOM 776 O O . GLY A 1 98 ? -20.797 -0.396 9.165 1.00 63.16 98 GLY A O 1
ATOM 777 N N . SER A 1 99 ? -21.553 -2.431 9.816 1.00 55.41 99 SER A N 1
ATOM 778 C CA . SER A 1 99 ? -22.270 -2.046 11.048 1.00 55.41 99 SER A CA 1
ATOM 779 C C . SER A 1 99 ? -21.473 -1.059 11.917 1.00 55.41 99 SER A C 1
ATOM 781 O O . SER A 1 99 ? -20.274 -1.244 12.121 1.00 55.41 99 SER A O 1
ATOM 783 N N . ASP A 1 100 ? -22.142 -0.051 12.487 1.00 53.50 100 ASP A N 1
ATOM 784 C CA . ASP A 1 100 ? -21.574 0.932 13.431 1.00 53.50 100 ASP A CA 1
ATOM 785 C C . ASP A 1 100 ? -21.125 0.315 14.776 1.00 53.50 100 ASP A C 1
ATOM 787 O O . ASP A 1 100 ? -20.772 1.032 15.714 1.00 53.50 100 ASP A O 1
ATOM 791 N N . GLU A 1 101 ? -21.168 -1.007 14.933 1.00 51.62 101 GLU A N 1
ATOM 792 C CA . GLU A 1 10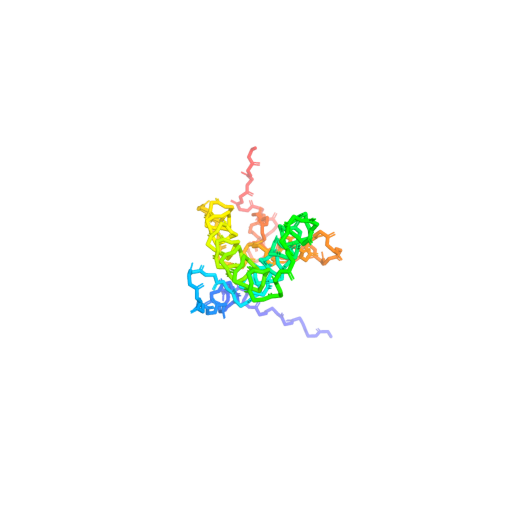1 ? -20.721 -1.736 16.130 1.00 51.62 101 GLU A CA 1
ATOM 793 C C . GLU A 1 101 ? -19.199 -1.798 16.289 1.00 51.62 101 GLU A C 1
ATOM 795 O O . GLU A 1 101 ? -18.707 -2.197 17.342 1.00 51.62 101 GLU A O 1
ATOM 800 N N . TYR A 1 102 ? -18.427 -1.356 15.296 1.00 50.41 102 TYR A N 1
ATOM 801 C CA . TYR A 1 102 ? -16.992 -1.191 15.492 1.00 50.41 102 TYR A CA 1
ATOM 802 C C . TYR A 1 102 ? -16.750 -0.009 16.442 1.00 50.41 102 TYR A C 1
ATOM 804 O O . TYR A 1 102 ? -17.022 1.139 16.087 1.00 50.41 102 TYR A O 1
ATOM 812 N N . TYR A 1 103 ? -16.217 -0.292 17.636 1.00 51.81 103 TYR A N 1
ATOM 813 C CA . TYR A 1 103 ? -15.776 0.660 18.672 1.00 51.81 103 TYR A CA 1
ATOM 814 C C . TYR A 1 103 ? -14.589 1.540 18.216 1.00 51.81 103 TYR A C 1
ATOM 816 O O . TYR A 1 103 ? -13.559 1.641 18.872 1.00 51.81 103 TYR A O 1
ATOM 824 N N . VAL A 1 104 ? -14.699 2.148 17.037 1.00 49.22 104 VAL A N 1
ATOM 825 C CA . VAL A 1 104 ? -13.816 3.214 16.535 1.00 49.22 104 VAL A CA 1
ATOM 826 C C . VAL A 1 104 ? -14.301 4.575 17.028 1.00 49.22 104 VAL A C 1
ATOM 828 O O . VAL A 1 104 ? -13.560 5.551 17.014 1.00 49.22 104 VAL A O 1
ATOM 831 N N . ILE A 1 105 ? -15.569 4.634 17.425 1.00 45.75 105 ILE A N 1
ATOM 832 C CA . ILE A 1 105 ? -16.223 5.796 18.001 1.00 45.75 105 ILE A CA 1
ATOM 833 C C . ILE A 1 105 ? -16.354 5.488 19.488 1.00 45.75 105 ILE A C 1
ATOM 835 O O . ILE A 1 105 ? -16.883 4.424 19.824 1.00 45.75 105 ILE A O 1
ATOM 839 N N . ASP A 1 106 ? -15.886 6.394 20.347 1.00 44.53 106 ASP A N 1
ATOM 840 C CA . ASP A 1 106 ? -16.153 6.359 21.784 1.00 44.53 106 ASP A CA 1
ATOM 841 C C . ASP A 1 106 ? -17.670 6.450 21.984 1.00 44.53 106 ASP A C 1
ATOM 843 O O . ASP A 1 106 ? -18.259 7.525 22.088 1.00 44.53 106 ASP A O 1
ATOM 847 N N . LYS A 1 107 ? -18.352 5.303 21.945 1.00 46.88 107 LYS A N 1
ATOM 848 C CA . LYS A 1 107 ? -19.749 5.235 22.349 1.00 46.88 107 LYS A CA 1
ATOM 849 C C . LYS A 1 107 ? -19.773 5.397 23.866 1.00 46.88 107 LYS A C 1
ATOM 851 O O . LYS A 1 107 ? -18.937 4.791 24.541 1.00 46.88 107 LYS A O 1
ATOM 856 N N . PRO A 1 108 ? -20.721 6.173 24.415 1.00 48.00 108 PRO A N 1
ATOM 857 C CA . PRO A 1 108 ? -20.871 6.283 25.856 1.00 48.00 108 PRO A CA 1
ATOM 858 C C . PRO A 1 108 ? -21.030 4.877 26.430 1.00 48.00 108 PRO A C 1
ATOM 860 O O . PRO A 1 108 ? -21.964 4.157 26.073 1.00 48.00 108 PRO A O 1
ATOM 863 N N . LEU A 1 109 ? -20.095 4.479 27.292 1.00 50.78 109 LEU A N 1
ATOM 864 C CA . LEU A 1 109 ? -20.158 3.203 27.991 1.00 50.78 109 LEU A CA 1
ATOM 865 C C . LEU A 1 109 ? -21.438 3.194 28.835 1.00 50.78 109 LEU A C 1
ATOM 867 O O . LEU A 1 109 ? -21.610 4.019 29.738 1.00 50.78 109 LEU A O 1
ATOM 871 N N . ILE A 1 110 ? -22.353 2.281 28.514 1.00 48.22 110 ILE A N 1
ATOM 872 C CA . ILE A 1 110 ? -23.538 2.009 29.327 1.00 48.22 110 ILE A CA 1
ATOM 873 C C . ILE A 1 110 ? -23.166 0.838 30.228 1.00 48.22 110 ILE A C 1
ATOM 875 O O . ILE A 1 110 ? -23.043 -0.297 29.774 1.00 48.22 110 ILE A O 1
ATOM 879 N N . VAL A 1 111 ? -22.932 1.123 31.508 1.00 46.09 111 VAL A N 1
ATOM 880 C CA . VAL A 1 111 ? -22.574 0.097 32.489 1.00 46.09 111 VAL A CA 1
ATOM 881 C C . VAL A 1 111 ? -23.857 -0.489 33.086 1.00 46.09 111 VAL A C 1
ATOM 883 O O . VAL A 1 111 ? -24.522 0.128 33.925 1.00 46.09 111 VAL A O 1
ATOM 886 N N . GLY A 1 112 ? -24.197 -1.706 32.659 1.00 55.75 112 GLY A N 1
ATOM 887 C CA . GLY A 1 112 ? -25.246 -2.534 33.259 1.00 55.75 112 GLY A CA 1
ATOM 888 C C . GLY A 1 112 ? -26.671 -1.968 33.155 1.00 55.75 112 GLY A C 1
ATOM 889 O O . GLY A 1 112 ? -26.999 -1.204 32.256 1.00 55.75 112 GLY A O 1
ATOM 890 N N . ARG A 1 113 ? -27.537 -2.351 34.109 1.00 47.62 113 ARG A N 1
ATOM 891 C CA . ARG A 1 113 ? -28.982 -2.009 34.194 1.00 47.62 113 ARG A CA 1
ATOM 892 C C . ARG A 1 113 ? -29.302 -0.511 34.343 1.00 47.62 113 ARG A C 1
ATOM 894 O O . ARG A 1 113 ? -30.448 -0.146 34.601 1.00 47.62 113 ARG A O 1
ATOM 901 N N . THR A 1 114 ? -28.312 0.362 34.232 1.00 51.19 114 THR A N 1
ATOM 902 C CA . THR A 1 114 ? -28.465 1.792 34.472 1.00 51.19 114 THR A CA 1
ATOM 903 C C . THR A 1 114 ? -28.505 2.515 33.133 1.00 51.19 114 THR A C 1
ATOM 905 O O . THR A 1 114 ? -27.511 2.541 32.421 1.00 51.19 114 THR A O 1
ATOM 908 N N . ASN A 1 115 ? -29.604 3.211 32.826 1.00 52.97 115 ASN A N 1
ATOM 909 C CA . ASN A 1 115 ? -29.695 4.137 31.681 1.00 52.97 115 ASN A CA 1
ATOM 910 C C . ASN A 1 115 ? -28.800 5.390 31.835 1.00 52.97 115 ASN A C 1
ATOM 912 O O . ASN A 1 115 ? -29.021 6.409 31.182 1.00 52.97 115 ASN A O 1
ATOM 916 N N . LYS A 1 116 ? -27.805 5.355 32.727 1.00 45.75 116 LYS A N 1
ATOM 917 C CA . LYS A 1 116 ? -26.856 6.446 32.916 1.00 45.75 116 LYS A CA 1
ATOM 918 C C . LYS A 1 116 ? -25.736 6.288 31.898 1.00 45.75 116 LYS A C 1
ATOM 920 O O . LYS A 1 116 ? -24.935 5.363 31.993 1.00 45.75 116 LYS A O 1
ATOM 925 N N . LYS A 1 117 ? -25.689 7.211 30.939 1.00 49.91 117 LYS A N 1
ATOM 926 C CA . LYS A 1 117 ? -24.526 7.410 30.072 1.00 49.91 117 LYS A CA 1
ATOM 927 C C . LYS A 1 117 ? -23.373 7.870 30.963 1.00 49.91 117 LYS A C 1
ATOM 929 O O . LYS A 1 117 ? -23.493 8.895 31.624 1.00 49.91 117 LYS A O 1
ATOM 934 N N . VAL A 1 118 ? -22.306 7.078 31.045 1.00 52.38 118 VAL A N 1
ATOM 935 C CA . VAL A 1 118 ? -21.182 7.360 31.957 1.00 52.38 118 VAL A CA 1
ATOM 936 C C . VAL A 1 118 ? -20.211 8.386 31.362 1.00 52.38 118 VAL A C 1
ATOM 938 O O . VAL A 1 118 ? -19.431 8.978 32.098 1.00 52.38 118 VAL A O 1
ATOM 941 N N . VAL A 1 119 ? -20.286 8.654 30.054 1.00 49.72 119 VAL A N 1
ATOM 942 C CA . VAL A 1 119 ? -19.417 9.633 29.392 1.00 49.72 119 VAL A CA 1
ATOM 943 C C . VAL A 1 119 ? -20.221 10.433 28.366 1.00 49.72 119 VAL A C 1
ATOM 945 O O . VAL A 1 119 ? -20.589 9.910 27.318 1.00 49.72 119 VAL A O 1
ATOM 948 N N . GLU A 1 120 ? -20.538 11.684 28.690 1.00 43.19 120 GLU A N 1
ATOM 949 C CA . GLU A 1 120 ? -20.928 12.704 27.711 1.00 43.19 120 GLU A CA 1
ATOM 950 C C . GLU A 1 120 ? -19.637 13.421 27.303 1.00 43.19 120 GLU A C 1
ATOM 952 O O . GLU A 1 120 ? -18.948 13.979 28.154 1.00 43.19 120 GLU A O 1
ATOM 957 N N . TYR A 1 121 ? -19.261 13.318 26.029 1.00 44.44 121 TYR A N 1
ATOM 958 C CA . TYR A 1 121 ? -18.221 14.170 25.459 1.00 44.44 121 TYR A CA 1
ATOM 959 C C . TYR A 1 121 ? -18.920 15.424 24.927 1.00 44.44 121 TYR A C 1
ATOM 961 O O . TYR A 1 121 ? -19.844 15.286 24.122 1.00 44.44 121 TYR A O 1
ATOM 969 N N . ASP A 1 122 ? -18.505 16.596 25.416 1.00 39.59 122 ASP A N 1
ATOM 970 C CA . ASP A 1 122 ? -18.889 17.907 24.869 1.00 39.59 122 ASP A CA 1
ATOM 971 C C . ASP A 1 122 ? -18.443 18.070 23.404 1.00 39.59 122 ASP A C 1
ATOM 973 O O . ASP A 1 122 ? -17.330 17.598 23.057 1.00 39.59 122 ASP A O 1
#

Sequence (122 aa):
MSDNYTDDFVPTFLNTEPEVILNLTETELGIALGGSVLFGVLISIPFSFFLPSFMAILLIYLASFGLGLYLFSLIFKRYKFGKPRGFFVATLKKKFGGSDEYYVIDKPLIVGRTNKKVVEYD